Protein AF-A0A946PUP4-F1 (afdb_monomer)

Solvent-accessible surface area (backbone atoms only — not comparable to full-atom values): 3577 Å² total; per-residue (Å²): 132,55,75,69,58,53,50,54,52,50,57,53,49,58,56,46,53,58,52,49,53,52,50,59,62,54,38,74,42,59,78,66,61,46,88,72,84,67,76,66,93,53,43,65,60,54,51,51,52,53,51,50,51,54,55,59,76,74,106

Radius of gyratio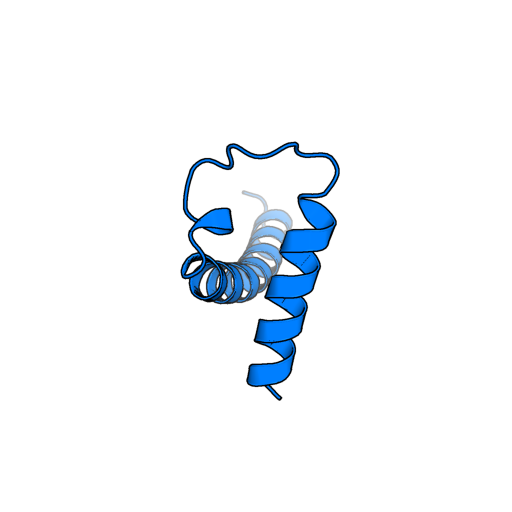n: 15.67 Å; Cα contacts (8 Å, |Δi|>4): 10; chains: 1; bounding box: 31×20×41 Å

Sequence (59 aa):
LDTPQKKANRELSQQRIFVEHVIGKLKVFRILSERYRNRRKRFGLRFNLIASLYNFELN

Mean predicted aligned error: 4.64 Å

Foldseek 3Di:
DDPVVVVVVVVVVVVVVVVVVLLVVLCVDCCSVDDNPDDCPCSVVVVVVSSVVVVVVVD

Secondary structure (DSSP, 8-state):
--HHHHHHHHHHHHHHHHHHHHHHHHTTSHHHHS---S-GGGHHHHHHHHHHHHHHHH-

Structure (mmCIF, N/CA/C/O backbone):
data_AF-A0A946PUP4-F1
#
_entry.id   AF-A0A946PUP4-F1
#
loop_
_atom_site.group_PDB
_atom_site.id
_atom_site.type_symbol
_atom_site.label_atom_id
_atom_site.label_alt_id
_atom_site.label_comp_id
_atom_site.label_asym_id
_atom_site.label_entity_id
_atom_site.label_seq_id
_atom_site.pdbx_PDB_ins_code
_atom_site.Cartn_x
_atom_site.Cartn_y
_atom_site.Cartn_z
_atom_site.occupancy
_atom_site.B_iso_or_equiv
_atom_site.auth_seq_id
_atom_site.auth_comp_id
_atom_site.auth_asym_id
_atom_site.auth_atom_id
_atom_site.pdbx_PDB_model_num
ATOM 1 N N . LEU A 1 1 ? -3.548 6.612 28.732 1.00 60.50 1 LEU A N 1
ATOM 2 C CA . LEU A 1 1 ? -4.038 7.062 27.409 1.00 60.50 1 LEU A CA 1
ATOM 3 C C . LEU A 1 1 ? -5.392 7.704 27.619 1.00 60.50 1 LEU A C 1
ATOM 5 O O . LEU A 1 1 ? -6.330 6.997 27.985 1.00 60.50 1 LEU A O 1
ATOM 9 N N . ASP A 1 2 ? -5.431 9.020 27.471 1.00 71.50 2 ASP A N 1
ATOM 10 C CA . ASP A 1 2 ? -6.627 9.842 27.630 1.00 71.50 2 ASP A CA 1
ATOM 11 C C . ASP A 1 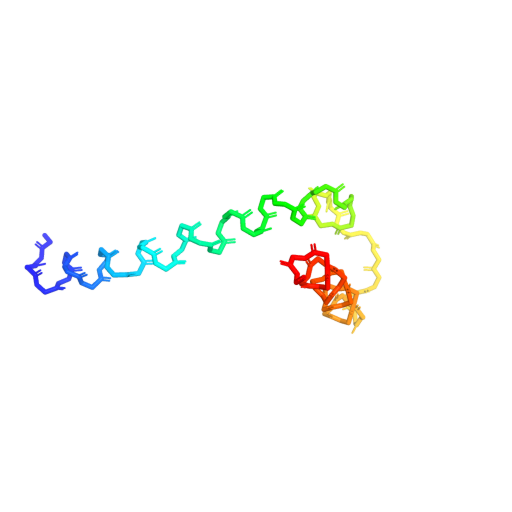2 ? -7.742 9.383 26.664 1.00 71.50 2 ASP A C 1
ATOM 13 O O . ASP A 1 2 ? -7.461 8.860 25.575 1.00 71.50 2 ASP A O 1
ATOM 17 N N . THR A 1 3 ? -9.009 9.492 27.064 1.00 81.88 3 THR A N 1
ATOM 18 C CA . THR A 1 3 ? -10.168 8.995 26.291 1.00 81.88 3 THR A CA 1
ATOM 19 C C . THR A 1 3 ? -10.267 9.577 24.867 1.00 81.88 3 THR A C 1
ATOM 21 O O . THR A 1 3 ? -10.534 8.796 23.945 1.00 81.88 3 THR A O 1
ATOM 24 N N . PRO A 1 4 ? -9.974 10.870 24.613 1.00 87.31 4 PRO A N 1
ATOM 25 C CA . PRO A 1 4 ? -9.917 11.442 23.266 1.00 87.31 4 PRO A CA 1
ATOM 26 C C . PRO A 1 4 ? -8.794 10.843 22.413 1.00 87.31 4 PRO A C 1
ATOM 28 O O . PRO A 1 4 ? -9.008 10.499 21.251 1.00 87.31 4 PRO A O 1
ATOM 31 N N . GLN A 1 5 ? -7.612 10.636 23.001 1.00 92.75 5 GLN A N 1
ATOM 32 C CA . GLN A 1 5 ? -6.467 10.049 22.300 1.00 92.75 5 GLN A CA 1
ATOM 33 C C . GLN A 1 5 ? -6.758 8.607 21.863 1.00 92.75 5 GLN A C 1
ATOM 35 O O . GLN A 1 5 ? -6.407 8.204 20.753 1.00 92.75 5 GLN A O 1
ATOM 40 N N . LYS A 1 6 ? -7.446 7.822 22.706 1.00 91.44 6 LYS A N 1
ATOM 41 C CA . LYS A 1 6 ? -7.884 6.462 22.345 1.00 91.44 6 LYS A CA 1
ATOM 42 C C . LYS A 1 6 ? -8.855 6.465 21.163 1.00 91.44 6 LYS A C 1
ATOM 44 O O . LYS A 1 6 ? -8.725 5.611 20.286 1.00 91.44 6 LYS A O 1
ATOM 49 N N . LYS A 1 7 ? -9.803 7.409 21.127 1.00 94.12 7 LYS A N 1
ATOM 50 C CA . LYS A 1 7 ? -10.761 7.545 20.020 1.00 94.12 7 LYS A CA 1
ATOM 51 C C . LYS A 1 7 ? -10.050 7.908 18.711 1.00 94.12 7 LYS A C 1
ATOM 53 O O . LYS A 1 7 ? -10.232 7.202 17.724 1.00 94.12 7 LYS A O 1
ATOM 58 N N . ALA A 1 8 ? -9.163 8.903 18.739 1.00 94.56 8 ALA A N 1
ATOM 59 C CA . ALA A 1 8 ? -8.374 9.301 17.571 1.00 94.56 8 ALA A CA 1
ATOM 60 C C . ALA A 1 8 ? -7.506 8.146 17.034 1.00 94.56 8 ALA A C 1
ATOM 62 O O . ALA A 1 8 ? -7.486 7.870 15.836 1.00 94.56 8 ALA A O 1
ATOM 63 N N . ASN A 1 9 ? -6.845 7.398 17.923 1.00 94.81 9 ASN A N 1
ATOM 64 C CA . ASN A 1 9 ? -6.052 6.233 17.525 1.00 94.81 9 ASN A CA 1
ATOM 65 C C . ASN A 1 9 ? -6.908 5.125 16.893 1.00 94.81 9 ASN A C 1
ATOM 67 O O . ASN A 1 9 ? -6.445 4.436 15.983 1.00 94.81 9 ASN A O 1
ATOM 71 N N . ARG A 1 10 ? -8.152 4.944 17.355 1.00 94.19 10 ARG A N 1
ATOM 72 C CA . ARG A 1 10 ? -9.083 3.962 16.785 1.00 94.19 10 ARG A CA 1
ATOM 73 C C . ARG A 1 10 ? -9.511 4.348 15.370 1.00 94.19 10 ARG A C 1
ATOM 75 O O . ARG A 1 10 ? -9.492 3.487 14.497 1.00 94.19 10 ARG A O 1
ATOM 82 N N . GLU A 1 11 ? -9.835 5.616 15.141 1.00 95.25 11 GLU A N 1
ATOM 83 C CA . GLU A 1 11 ? -10.188 6.139 13.812 1.00 95.25 11 GLU A CA 1
ATOM 84 C C . GLU A 1 11 ? -9.012 6.009 12.831 1.00 95.25 11 GLU A C 1
ATOM 86 O O . GLU A 1 11 ? -9.170 5.484 11.728 1.00 95.25 11 GLU A O 1
ATOM 91 N N . LEU A 1 12 ? -7.799 6.370 13.264 1.00 95.75 12 LEU A N 1
ATOM 92 C CA . LEU A 1 12 ? -6.584 6.193 12.461 1.00 95.75 12 LEU A CA 1
ATOM 93 C C . LEU A 1 12 ? -6.299 4.721 12.142 1.00 95.75 12 LEU A C 1
ATOM 95 O O . LEU A 1 12 ? -5.900 4.394 11.025 1.00 95.75 12 LEU A O 1
ATOM 99 N N . SER A 1 13 ? -6.497 3.822 13.109 1.00 95.00 13 SER A N 1
ATOM 100 C CA . SER A 1 13 ? -6.311 2.383 12.902 1.00 95.00 13 SER A CA 1
ATOM 101 C C . SER A 1 13 ? -7.278 1.838 11.848 1.00 95.00 13 SER A C 1
ATOM 103 O O . SER A 1 13 ? -6.863 1.126 10.937 1.00 95.00 13 SER A O 1
ATOM 105 N N . GLN A 1 14 ? -8.549 2.247 11.897 1.00 95.31 14 GLN A N 1
ATOM 106 C CA . GLN A 1 14 ? -9.550 1.854 10.900 1.00 95.31 14 GLN A CA 1
ATOM 107 C C . GLN A 1 14 ? -9.158 2.282 9.481 1.00 95.31 14 GLN A C 1
ATOM 109 O O . GLN A 1 14 ? -9.271 1.488 8.549 1.00 95.31 14 GLN A O 1
ATOM 114 N N . GLN A 1 15 ? -8.630 3.497 9.317 1.00 95.25 15 GLN A N 1
ATOM 115 C CA . GLN A 1 15 ? -8.130 3.968 8.022 1.00 95.25 15 GLN A CA 1
ATOM 116 C C . GLN A 1 15 ? -6.906 3.172 7.546 1.00 95.25 15 GLN A C 1
ATOM 118 O O . GLN A 1 15 ? -6.809 2.820 6.369 1.00 95.25 15 GLN A O 1
ATOM 123 N N . ARG A 1 16 ? -5.977 2.848 8.456 1.00 96.50 16 ARG A N 1
ATOM 124 C CA . ARG A 1 16 ? -4.770 2.073 8.129 1.00 96.50 16 ARG A CA 1
ATOM 125 C C . ARG A 1 16 ? -5.087 0.669 7.648 1.00 96.50 16 ARG A C 1
ATOM 127 O O . ARG A 1 16 ? -4.448 0.234 6.699 1.00 96.50 16 ARG A O 1
ATOM 134 N N . ILE A 1 17 ? -6.087 0.004 8.228 1.00 96.06 17 ILE A N 1
ATOM 135 C CA . ILE A 1 17 ? -6.483 -1.351 7.820 1.00 96.06 17 ILE A CA 1
ATOM 136 C C . ILE A 1 17 ? -6.760 -1.398 6.314 1.00 96.06 17 ILE A C 1
ATOM 138 O O . ILE A 1 17 ? -6.217 -2.254 5.620 1.00 96.06 17 ILE A O 1
ATOM 142 N N . PHE A 1 18 ? -7.547 -0.462 5.779 1.00 92.81 18 PHE A N 1
ATOM 143 C CA . PHE A 1 18 ? -7.835 -0.421 4.342 1.00 92.81 18 PHE A CA 1
ATOM 144 C C . PHE A 1 18 ? -6.562 -0.219 3.503 1.00 92.81 18 PHE A C 1
ATOM 146 O O . PHE A 1 18 ? -6.318 -0.944 2.538 1.00 92.81 18 PHE A O 1
ATOM 153 N N .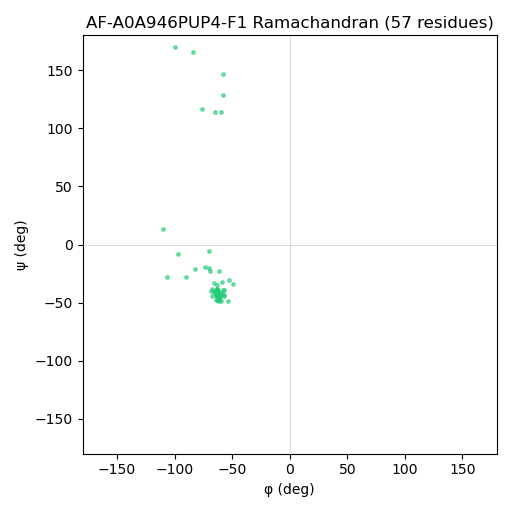 VAL A 1 19 ? -5.708 0.722 3.914 1.00 93.38 19 VAL A N 1
ATOM 154 C CA . VAL A 1 19 ? -4.436 1.013 3.236 1.00 93.38 19 VAL A CA 1
ATOM 155 C C . VAL A 1 19 ? -3.496 -0.198 3.259 1.00 93.38 19 VAL A C 1
ATOM 157 O O . VAL A 1 19 ? -2.870 -0.511 2.248 1.00 93.38 19 VAL A O 1
ATOM 160 N N . GLU A 1 20 ? -3.414 -0.914 4.378 1.00 95.38 20 GLU A N 1
ATOM 161 C CA . GLU A 1 20 ? -2.593 -2.117 4.535 1.00 95.38 20 GLU A CA 1
ATOM 162 C C . GLU A 1 20 ? -3.050 -3.248 3.612 1.00 95.38 20 GLU A C 1
ATOM 164 O O . GLU A 1 20 ? -2.203 -3.897 2.993 1.00 95.38 20 GLU A O 1
ATOM 169 N N . HIS A 1 21 ? -4.363 -3.444 3.447 1.00 94.38 21 HIS A N 1
ATOM 170 C CA . HIS A 1 21 ? -4.900 -4.423 2.498 1.00 94.38 21 HIS A CA 1
ATOM 171 C C . HIS A 1 21 ? -4.480 -4.098 1.060 1.00 94.38 21 HIS A C 1
ATOM 173 O O . HIS A 1 21 ? -3.982 -4.977 0.351 1.00 94.38 21 HIS A O 1
ATOM 179 N N . VAL A 1 22 ? -4.608 -2.833 0.645 1.00 93.81 22 VAL A N 1
ATOM 180 C CA . VAL A 1 22 ? -4.177 -2.384 -0.688 1.00 93.81 22 VAL A CA 1
ATOM 181 C C . VAL A 1 22 ? -2.668 -2.5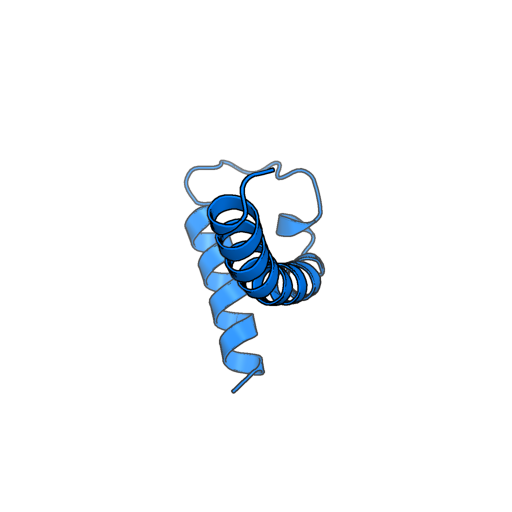71 -0.858 1.00 93.81 22 VAL A C 1
ATOM 183 O O . VAL A 1 22 ? -2.232 -3.174 -1.836 1.00 93.81 22 VAL A O 1
ATOM 186 N N . ILE A 1 23 ? -1.851 -2.149 0.113 1.00 93.31 23 ILE A N 1
ATOM 187 C CA . ILE A 1 23 ? -0.392 -2.357 0.078 1.00 93.31 23 ILE A CA 1
ATOM 188 C C . ILE A 1 23 ? -0.050 -3.850 -0.019 1.00 93.31 23 ILE A C 1
ATOM 190 O O . ILE A 1 23 ? 0.873 -4.215 -0.748 1.00 93.31 23 ILE A O 1
ATOM 194 N N . GLY A 1 24 ? -0.790 -4.716 0.678 1.00 94.69 24 GLY A N 1
ATOM 195 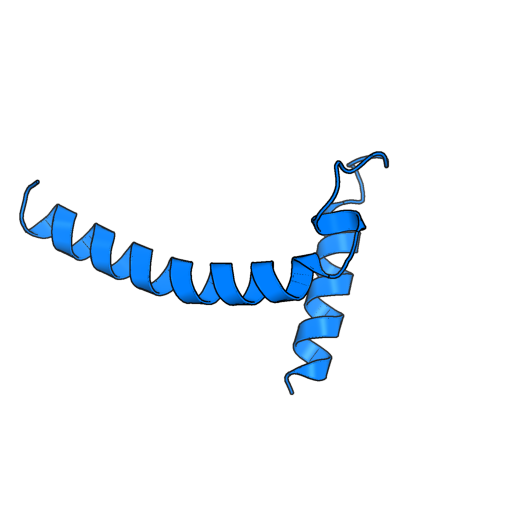C CA . GLY A 1 24 ? -0.645 -6.167 0.586 1.00 94.69 24 GLY A CA 1
ATOM 196 C C . GLY A 1 24 ? -0.832 -6.683 -0.841 1.00 94.69 24 GLY A C 1
ATOM 197 O O . GLY A 1 24 ? -0.007 -7.458 -1.322 1.00 94.69 24 GLY A O 1
ATOM 198 N N . LYS A 1 25 ? -1.852 -6.192 -1.553 1.00 93.88 25 LYS A N 1
ATOM 199 C CA . LYS A 1 25 ? -2.095 -6.531 -2.965 1.00 93.88 25 LYS A CA 1
ATOM 200 C C . LYS A 1 25 ? -1.018 -5.967 -3.894 1.00 93.88 25 LYS A C 1
ATOM 202 O O . LYS A 1 25 ? -0.533 -6.672 -4.775 1.00 93.88 25 LYS A O 1
ATOM 207 N N . LEU A 1 26 ? -0.559 -4.741 -3.648 1.00 94.62 26 LEU A N 1
ATOM 208 C CA . LEU A 1 26 ? 0.500 -4.111 -4.444 1.00 94.62 26 LEU A CA 1
ATOM 209 C C . LEU A 1 26 ? 1.885 -4.761 -4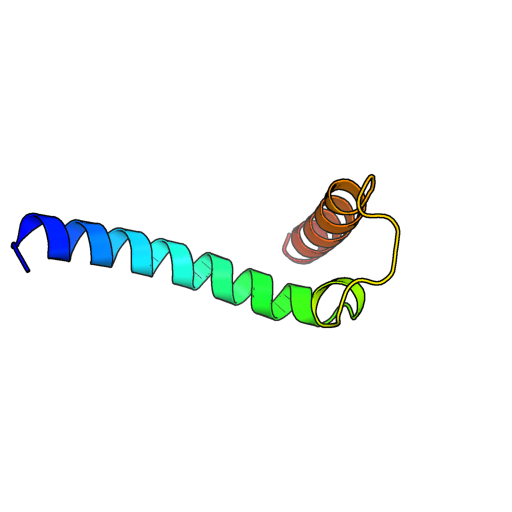.243 1.00 94.62 26 LEU A C 1
ATOM 211 O O . LEU A 1 26 ? 2.744 -4.682 -5.120 1.00 94.62 26 LEU A O 1
ATOM 215 N N . LYS A 1 27 ? 2.136 -5.444 -3.122 1.00 94.00 27 LYS A N 1
ATOM 216 C CA . LYS A 1 27 ? 3.421 -6.123 -2.861 1.00 94.00 27 LYS A CA 1
ATOM 217 C C . LYS A 1 27 ? 3.674 -7.368 -3.724 1.00 94.00 27 LYS A C 1
ATOM 219 O O . LYS A 1 27 ? 4.790 -7.885 -3.704 1.00 94.00 27 LYS A O 1
ATOM 224 N N .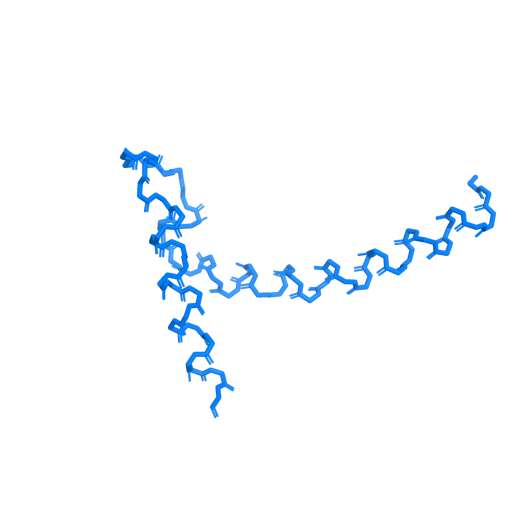 VAL A 1 28 ? 2.709 -7.809 -4.534 1.00 93.56 28 VAL A N 1
ATOM 225 C CA . VAL A 1 28 ? 2.952 -8.821 -5.582 1.00 93.56 28 VAL A CA 1
ATOM 2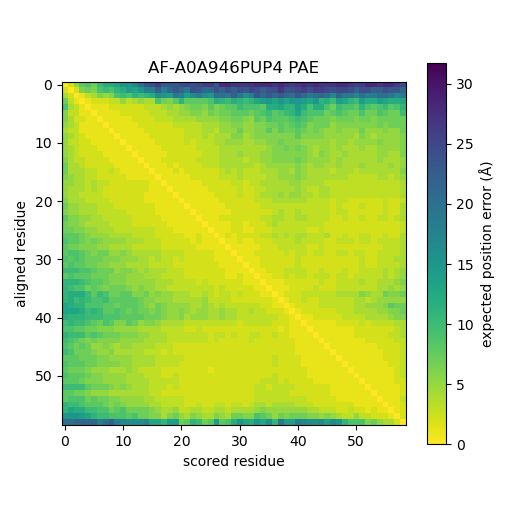26 C C . VAL A 1 28 ? 4.016 -8.332 -6.577 1.00 93.56 28 VAL A C 1
ATOM 228 O O . VAL A 1 28 ? 4.837 -9.110 -7.063 1.00 93.56 28 VAL A O 1
ATOM 231 N N . PHE A 1 29 ? 4.081 -7.022 -6.827 1.00 92.12 29 PHE A N 1
ATOM 232 C CA . PHE A 1 29 ? 5.106 -6.437 -7.680 1.00 92.12 29 PHE A CA 1
ATOM 233 C C . PHE A 1 29 ? 6.448 -6.353 -6.936 1.00 92.12 29 PHE A C 1
ATOM 235 O O . PHE A 1 29 ? 6.595 -5.583 -5.986 1.00 92.12 29 PHE A O 1
ATOM 242 N N . ARG A 1 30 ? 7.474 -7.070 -7.422 1.00 94.12 30 ARG A N 1
ATOM 243 C CA . ARG A 1 30 ? 8.838 -7.090 -6.836 1.00 94.12 30 ARG A CA 1
ATOM 244 C C . ARG A 1 30 ? 9.455 -5.704 -6.640 1.00 94.12 30 ARG A C 1
ATOM 246 O O . ARG A 1 30 ? 10.210 -5.480 -5.704 1.00 94.12 30 ARG A O 1
ATOM 253 N N . ILE A 1 31 ? 9.100 -4.747 -7.498 1.00 92.50 31 ILE A N 1
ATOM 254 C CA . ILE A 1 31 ? 9.521 -3.343 -7.383 1.00 92.50 31 ILE A CA 1
ATOM 255 C C . ILE A 1 31 ? 9.044 -2.665 -6.082 1.00 92.50 31 ILE A C 1
ATOM 257 O O . ILE A 1 31 ? 9.655 -1.678 -5.669 1.00 92.50 31 ILE A O 1
ATOM 261 N N . LEU A 1 32 ? 7.976 -3.184 -5.463 1.00 92.88 32 LEU A N 1
ATOM 262 C CA . LEU A 1 32 ? 7.363 -2.696 -4.225 1.00 92.88 32 LEU A CA 1
ATOM 263 C C . LEU A 1 32 ? 7.641 -3.597 -3.013 1.00 92.88 32 LEU A C 1
ATOM 265 O O . LEU A 1 32 ? 7.647 -3.096 -1.890 1.00 92.88 32 LEU A O 1
ATOM 269 N N . SER A 1 33 ? 7.864 -4.901 -3.209 1.00 94.50 33 SER A N 1
ATOM 270 C CA . SER A 1 33 ? 8.170 -5.835 -2.113 1.00 94.50 33 SER A CA 1
ATOM 271 C C . SER A 1 33 ? 9.656 -5.984 -1.808 1.00 94.50 33 SER A C 1
ATOM 273 O O . SER A 1 33 ? 10.012 -6.245 -0.659 1.00 94.50 33 SER A O 1
ATOM 275 N N . GLU A 1 34 ? 10.534 -5.787 -2.790 1.00 94.56 34 GLU A N 1
ATOM 276 C CA . GLU A 1 34 ? 11.978 -5.900 -2.603 1.00 94.56 34 GLU A CA 1
ATOM 277 C C . GLU A 1 34 ? 12.655 -4.537 -2.439 1.00 94.56 34 GLU A C 1
ATOM 279 O O . GLU A 1 34 ? 12.092 -3.467 -2.686 1.00 94.56 34 GLU A O 1
ATOM 284 N N . ARG A 1 35 ? 13.934 -4.569 -2.050 1.00 94.12 35 ARG A N 1
ATOM 285 C CA . ARG A 1 35 ? 14.763 -3.365 -1.994 1.00 94.12 35 ARG A CA 1
ATOM 286 C C . ARG A 1 35 ? 14.855 -2.735 -3.384 1.00 94.12 35 ARG A C 1
ATOM 288 O O . ARG A 1 35 ? 15.501 -3.267 -4.284 1.00 94.12 35 ARG A O 1
ATOM 295 N N . TYR A 1 36 ? 14.285 -1.546 -3.527 1.00 92.31 36 TYR A N 1
ATOM 296 C CA . TYR A 1 36 ? 14.308 -0.796 -4.775 1.00 92.31 36 TYR A CA 1
ATOM 297 C C . TYR A 1 36 ? 15.738 -0.366 -5.160 1.00 92.31 36 TYR A C 1
ATOM 299 O O . TYR A 1 36 ? 16.362 0.446 -4.474 1.00 92.31 36 TYR A O 1
ATOM 307 N N . ARG A 1 37 ? 16.263 -0.907 -6.272 1.00 92.38 37 ARG A N 1
ATOM 308 C CA . ARG A 1 37 ? 17.637 -0.648 -6.767 1.00 92.38 37 ARG A CA 1
ATOM 309 C C . ARG A 1 37 ? 17.736 0.422 -7.864 1.00 92.38 37 ARG A C 1
ATOM 311 O O . ARG A 1 37 ? 18.832 0.814 -8.242 1.00 92.38 37 ARG A O 1
ATOM 318 N N . ASN A 1 38 ? 16.611 0.902 -8.390 1.00 90.81 38 ASN A N 1
ATOM 319 C CA . ASN A 1 38 ? 16.585 1.884 -9.477 1.00 90.81 38 ASN A CA 1
ATOM 320 C C . ASN A 1 38 ? 16.723 3.332 -8.967 1.00 90.81 38 ASN A C 1
ATOM 322 O O . ASN A 1 38 ? 16.511 3.627 -7.790 1.00 90.81 38 ASN A O 1
ATOM 326 N N . ARG A 1 39 ? 17.006 4.285 -9.870 1.00 94.00 39 ARG A N 1
ATOM 327 C CA . ARG A 1 39 ? 17.010 5.722 -9.526 1.00 94.00 39 ARG A CA 1
ATOM 328 C C . ARG A 1 39 ? 15.643 6.151 -8.972 1.00 94.00 39 ARG A C 1
ATOM 330 O O . ARG A 1 39 ? 14.601 5.919 -9.601 1.00 94.00 39 ARG A O 1
ATOM 337 N N . ARG A 1 40 ? 15.647 6.808 -7.804 1.00 92.44 40 ARG A N 1
ATOM 338 C CA . ARG A 1 40 ? 14.427 7.196 -7.067 1.00 92.44 40 ARG A CA 1
ATOM 339 C C . ARG A 1 40 ? 13.609 8.305 -7.735 1.00 92.44 40 ARG A C 1
ATOM 341 O O . ARG A 1 40 ? 12.411 8.361 -7.500 1.00 92.44 40 ARG A O 1
ATOM 348 N N . LYS A 1 41 ? 14.199 9.103 -8.639 1.00 96.12 41 LYS A N 1
ATOM 349 C CA . LYS A 1 41 ? 13.526 10.224 -9.337 1.00 96.12 41 LYS A CA 1
ATOM 350 C C . LYS A 1 41 ? 12.173 9.849 -9.963 1.00 96.12 41 LYS A C 1
ATOM 352 O O . LYS A 1 41 ? 11.271 10.670 -9.996 1.00 96.12 41 LYS A O 1
ATOM 357 N N . ARG A 1 42 ? 12.024 8.614 -10.459 1.00 95.62 42 ARG A N 1
ATOM 358 C CA . ARG A 1 42 ? 10.781 8.120 -11.088 1.00 95.62 42 ARG A CA 1
ATOM 359 C C . ARG A 1 42 ? 10.045 7.062 -10.256 1.00 95.62 42 ARG A C 1
ATOM 361 O O . ARG A 1 42 ? 9.186 6.375 -10.794 1.00 95.62 42 ARG A O 1
ATOM 368 N N . PHE A 1 43 ? 10.395 6.877 -8.981 1.00 94.31 43 PHE A N 1
ATOM 369 C CA . PHE A 1 43 ? 9.730 5.881 -8.133 1.00 94.31 43 PHE A CA 1
ATOM 370 C C . PHE A 1 43 ? 8.238 6.193 -7.977 1.00 94.31 43 PHE A C 1
ATOM 372 O O . PHE A 1 43 ? 7.424 5.323 -8.261 1.00 94.31 43 PHE A O 1
ATOM 379 N N . GLY A 1 44 ? 7.888 7.444 -7.655 1.00 95.25 44 GLY A N 1
ATOM 380 C CA . GLY A 1 44 ? 6.489 7.868 -7.520 1.00 95.25 44 GLY A CA 1
ATOM 381 C C . GLY A 1 44 ? 5.666 7.620 -8.785 1.00 95.25 44 GLY A C 1
ATOM 382 O O . GLY A 1 44 ? 4.585 7.058 -8.706 1.00 95.25 44 GLY A O 1
ATOM 383 N N . LEU A 1 45 ? 6.212 7.921 -9.970 1.00 96.44 45 LEU A N 1
ATOM 384 C CA . LEU A 1 45 ? 5.526 7.624 -11.232 1.00 96.44 45 LEU A CA 1
ATOM 385 C C . LEU A 1 45 ? 5.277 6.119 -11.415 1.00 96.44 45 LEU A C 1
ATOM 387 O O . LEU A 1 45 ? 4.178 5.728 -11.785 1.00 96.44 45 LEU A O 1
ATOM 391 N N . ARG A 1 46 ? 6.276 5.267 -11.144 1.00 95.19 46 ARG A N 1
ATOM 392 C CA . ARG A 1 46 ? 6.111 3.805 -11.251 1.00 95.19 46 ARG A CA 1
ATOM 393 C C . ARG A 1 46 ? 5.089 3.278 -10.247 1.00 95.19 46 ARG A C 1
ATOM 395 O O . ARG A 1 46 ? 4.262 2.457 -10.617 1.00 95.19 46 ARG A O 1
ATOM 402 N N . PHE A 1 47 ? 5.133 3.774 -9.013 1.00 94.75 47 PHE A N 1
ATOM 403 C CA . PHE A 1 47 ? 4.158 3.435 -7.982 1.00 94.75 47 PHE A CA 1
ATOM 404 C C . PHE A 1 47 ? 2.738 3.824 -8.414 1.00 94.75 47 PHE A C 1
ATOM 406 O O . PHE A 1 47 ? 1.845 2.986 -8.387 1.00 94.75 47 PHE A O 1
ATOM 413 N N . ASN A 1 48 ? 2.551 5.057 -8.894 1.00 95.50 48 ASN A N 1
ATOM 414 C CA . ASN A 1 48 ? 1.251 5.562 -9.333 1.00 95.50 48 ASN A CA 1
ATOM 415 C C . ASN A 1 48 ? 0.684 4.764 -10.508 1.00 95.50 48 ASN A C 1
ATOM 417 O O . ASN A 1 48 ? -0.511 4.493 -10.529 1.00 95.50 48 ASN A O 1
ATOM 421 N N . LEU A 1 49 ? 1.523 4.361 -11.466 1.00 96.25 49 LEU A N 1
ATOM 422 C CA . LEU A 1 49 ? 1.092 3.519 -12.584 1.00 96.25 49 LEU A CA 1
ATOM 423 C C . LEU A 1 49 ? 0.622 2.139 -12.109 1.00 96.25 49 LEU A C 1
ATOM 425 O O . LEU A 1 49 ? -0.432 1.681 -12.534 1.00 96.25 49 LEU A O 1
ATOM 429 N N . ILE A 1 50 ? 1.361 1.509 -11.193 1.00 95.12 50 ILE A N 1
ATOM 430 C CA . ILE A 1 50 ? 0.975 0.214 -10.614 1.00 95.12 50 ILE A CA 1
ATOM 431 C C . ILE A 1 50 ? -0.338 0.343 -9.828 1.00 95.12 50 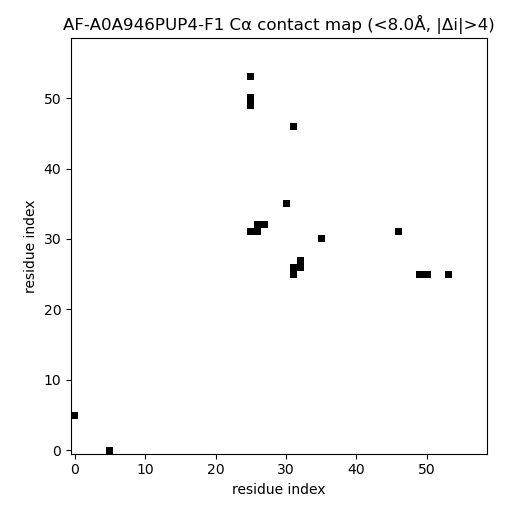ILE A C 1
ATOM 433 O O . ILE A 1 50 ? -1.233 -0.481 -9.986 1.00 95.12 50 ILE A O 1
ATOM 437 N N . ALA A 1 51 ? -0.479 1.396 -9.020 1.00 94.94 51 ALA A N 1
ATOM 438 C CA . ALA A 1 51 ? -1.712 1.665 -8.287 1.00 94.94 51 ALA A CA 1
ATOM 439 C C . ALA A 1 51 ? -2.894 1.939 -9.233 1.00 94.94 51 ALA A C 1
ATOM 441 O O . ALA A 1 51 ? -3.996 1.469 -8.980 1.00 94.94 51 ALA A O 1
ATOM 442 N N . SER A 1 52 ? -2.662 2.650 -10.341 1.00 95.94 52 SER A N 1
ATOM 443 C CA . SER A 1 52 ? -3.692 2.917 -11.354 1.00 95.94 52 SER A CA 1
ATOM 444 C C . SER A 1 52 ? -4.158 1.634 -12.036 1.00 95.94 52 SER A C 1
ATOM 446 O O . SER A 1 52 ? -5.354 1.467 -12.237 1.00 95.94 52 SER A O 1
ATOM 448 N N . LEU A 1 53 ? -3.236 0.715 -12.340 1.00 94.94 53 LEU A N 1
ATOM 449 C CA . LEU A 1 53 ? -3.572 -0.599 -12.889 1.00 94.94 53 LEU A CA 1
ATOM 450 C C . LEU A 1 53 ? -4.406 -1.424 -11.900 1.00 94.94 53 LEU A C 1
ATOM 452 O O . LEU A 1 53 ? -5.448 -1.945 -12.271 1.00 94.94 53 LEU A O 1
ATOM 456 N N . TYR A 1 54 ? -3.994 -1.474 -10.632 1.00 94.19 54 TYR A N 1
ATOM 457 C CA . TYR A 1 54 ? -4.758 -2.164 -9.592 1.00 94.19 54 TYR A CA 1
ATOM 458 C C . TYR A 1 54 ? -6.165 -1.571 -9.412 1.00 94.19 54 TYR A C 1
ATOM 460 O O . TYR A 1 54 ? -7.138 -2.306 -9.294 1.00 94.19 54 TYR A O 1
ATOM 468 N N . ASN A 1 55 ? -6.292 -0.241 -9.440 1.00 93.69 55 ASN A N 1
ATOM 469 C CA . ASN A 1 55 ? -7.594 0.425 -9.371 1.00 93.69 55 ASN A CA 1
ATOM 470 C C . ASN A 1 55 ? -8.462 0.142 -10.605 1.00 93.69 55 ASN A C 1
ATOM 472 O O . ASN A 1 55 ? -9.679 0.084 -10.481 1.00 93.69 55 ASN A O 1
ATOM 476 N N . PHE A 1 56 ? -7.852 -0.018 -11.782 1.00 94.69 56 PHE A N 1
ATOM 477 C CA . PHE A 1 56 ? -8.566 -0.387 -13.001 1.00 94.69 56 PHE A CA 1
ATOM 478 C C . PHE A 1 56 ? -9.117 -1.816 -12.929 1.00 94.69 56 PHE A C 1
ATOM 480 O O . PHE A 1 56 ? -10.234 -2.038 -13.365 1.00 94.69 56 PHE A O 1
ATOM 487 N N . GLU A 1 57 ? -8.374 -2.758 -12.344 1.00 91.75 57 GLU A N 1
ATOM 488 C CA . GLU A 1 57 ? -8.827 -4.146 -12.145 1.00 91.75 57 GLU A CA 1
ATOM 489 C C . GLU A 1 57 ? -9.883 -4.304 -11.036 1.00 91.75 57 GLU A C 1
ATOM 491 O O . GLU A 1 57 ? -10.562 -5.327 -10.974 1.00 91.75 57 GLU A O 1
ATOM 496 N N . LEU A 1 58 ? -9.991 -3.330 -10.128 1.00 88.62 58 LEU A N 1
ATOM 497 C CA . LEU A 1 58 ? -10.991 -3.318 -9.057 1.00 88.62 58 LEU A CA 1
ATOM 498 C C . LEU A 1 58 ? -12.366 -2.796 -9.498 1.00 88.62 58 LEU A C 1
ATOM 500 O O . LEU A 1 58 ? -13.341 -3.041 -8.784 1.00 88.62 58 LEU A O 1
ATOM 504 N N . ASN A 1 59 ? -12.415 -2.040 -10.598 1.00 71.25 59 ASN A N 1
ATOM 505 C CA . ASN A 1 59 ? -13.642 -1.512 -11.204 1.00 71.25 59 ASN A CA 1
ATOM 506 C C . ASN A 1 59 ? -14.239 -2.515 -12.191 1.00 71.25 59 ASN A C 1
ATOM 508 O O . ASN A 1 59 ? -15.485 -2.538 -12.284 1.00 71.25 59 ASN A O 1
#

pLDDT: mean 92.5, std 6.28, range [60.5, 96.5]